Protein AF-B4Z9B8-F1 (afdb_monomer_lite)

Radius of gyration: 15.55 Å; chains: 1; bounding box: 27×19×51 Å

pLDDT: mean 95.01, std 4.75, range [70.06, 98.5]

InterPro domains:
  IPR015348 Clathrin, heavy chain, linker, core motif [PF09268] (18-41)
  IPR016024 Armadillo-type fold [SSF48371] (19-58)
  IPR016025 Clathrin heavy chain, N-terminal [G3DSA:2.130.10.110] (1-51)

Structure (mmCIF, N/CA/C/O backbone):
data_AF-B4Z9B8-F1
#
_entry.id   AF-B4Z9B8-F1
#
loop_
_atom_site.group_PDB
_atom_site.id
_atom_site.type_symbol
_atom_site.label_atom_id
_atom_site.label_alt_id
_atom_site.label_comp_id
_atom_site.label_asym_id
_atom_site.label_entity_id
_atom_site.label_seq_id
_atom_site.pdbx_PDB_ins_code
_atom_site.Cartn_x
_atom_site.Cartn_y
_atom_site.Cartn_z
_at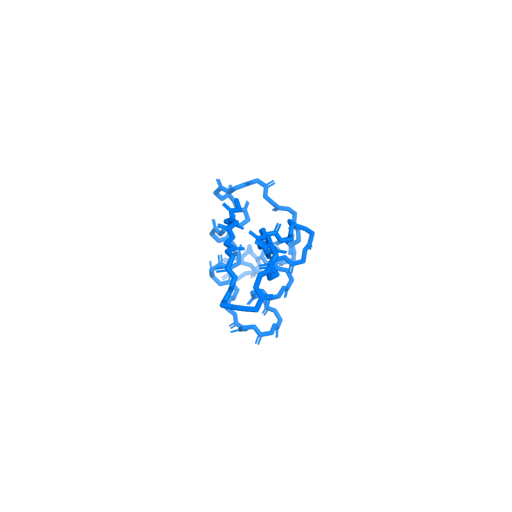om_site.occupancy
_atom_site.B_iso_or_equiv
_atom_site.auth_seq_id
_atom_site.auth_comp_id
_atom_site.auth_asym_id
_atom_site.auth_atom_id
_atom_site.pdbx_PDB_model_num
ATOM 1 N N . GLY A 1 1 ? 8.526 6.286 -6.002 1.00 93.88 1 GLY A N 1
ATOM 2 C CA . GLY A 1 1 ? 8.206 5.422 -7.157 1.00 93.88 1 GLY A CA 1
ATOM 3 C C . GLY A 1 1 ? 9.480 4.897 -7.784 1.00 93.88 1 GLY A C 1
ATOM 4 O O . GLY A 1 1 ? 10.558 5.256 -7.326 1.00 93.88 1 GLY A O 1
ATOM 5 N N . ILE A 1 2 ? 9.350 4.065 -8.812 1.00 97.75 2 ILE A N 1
ATOM 6 C CA . ILE A 1 2 ? 10.451 3.536 -9.624 1.00 97.75 2 ILE A CA 1
ATOM 7 C C . ILE A 1 2 ? 10.127 3.719 -11.109 1.00 97.75 2 ILE A C 1
ATOM 9 O O . ILE A 1 2 ? 8.964 3.651 -11.503 1.00 97.75 2 ILE A O 1
ATOM 13 N N . ILE A 1 3 ? 11.156 3.939 -11.925 1.00 97.94 3 ILE A N 1
ATOM 14 C CA . ILE A 1 3 ? 11.044 4.061 -13.382 1.00 97.94 3 ILE A CA 1
ATOM 15 C C . ILE A 1 3 ? 12.001 3.051 -14.012 1.00 97.94 3 ILE A C 1
ATOM 17 O O . ILE A 1 3 ? 13.121 2.877 -13.532 1.00 97.94 3 ILE A O 1
ATOM 21 N N . GLY A 1 4 ? 11.566 2.380 -15.075 1.00 98.25 4 GLY A N 1
ATOM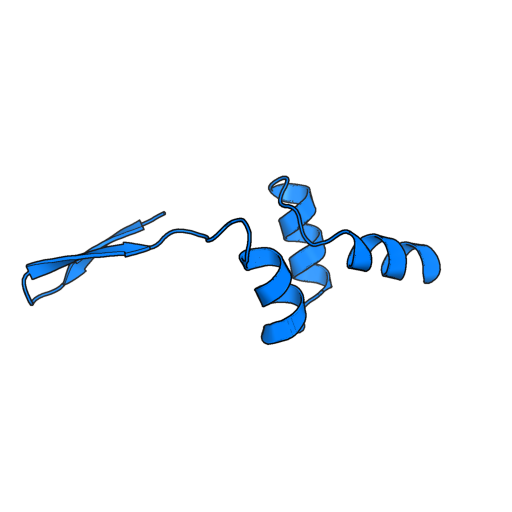 22 C CA . GLY A 1 4 ? 12.367 1.391 -15.788 1.00 98.25 4 GLY A CA 1
ATOM 23 C C . GLY A 1 4 ? 12.043 1.332 -17.276 1.00 98.25 4 GLY A C 1
ATOM 24 O O . GLY A 1 4 ? 10.989 1.780 -17.719 1.00 98.25 4 GLY A O 1
ATOM 25 N N . VAL A 1 5 ? 12.963 0.760 -18.051 1.00 98.31 5 VAL A N 1
ATOM 26 C CA . VAL A 1 5 ? 12.805 0.553 -19.496 1.00 98.31 5 VAL A CA 1
ATOM 27 C C . VAL A 1 5 ? 12.911 -0.937 -19.795 1.00 98.31 5 VAL A C 1
ATOM 29 O O . VAL A 1 5 ? 13.831 -1.602 -19.318 1.00 98.31 5 VAL A O 1
ATOM 32 N N . ASN A 1 6 ? 11.974 -1.483 -20.571 1.00 98.00 6 ASN A N 1
ATOM 33 C CA . ASN A 1 6 ? 12.030 -2.888 -20.985 1.00 98.00 6 ASN A CA 1
ATOM 34 C C . ASN A 1 6 ? 12.755 -3.065 -22.336 1.00 98.00 6 ASN A C 1
ATOM 36 O O . ASN A 1 6 ? 12.999 -2.106 -23.062 1.00 98.00 6 ASN A O 1
ATOM 40 N N . ARG A 1 7 ? 13.075 -4.311 -22.722 1.00 98.25 7 ARG A N 1
ATOM 41 C CA . ARG A 1 7 ? 13.776 -4.609 -23.994 1.00 98.25 7 ARG A CA 1
ATOM 42 C C . ARG A 1 7 ? 12.990 -4.221 -25.257 1.00 98.25 7 ARG A C 1
ATOM 44 O O . ARG A 1 7 ? 13.575 -4.182 -26.331 1.00 98.25 7 ARG A O 1
ATOM 51 N N . LYS A 1 8 ? 11.683 -3.945 -25.139 1.00 98.25 8 LYS A N 1
ATOM 52 C CA . LYS A 1 8 ? 10.844 -3.422 -26.232 1.00 98.25 8 LYS A CA 1
ATOM 53 C C . LYS A 1 8 ? 10.932 -1.893 -26.360 1.00 98.25 8 LYS A C 1
ATOM 55 O O . LYS A 1 8 ? 10.270 -1.331 -27.222 1.00 98.25 8 LYS A O 1
ATOM 60 N N . GLY A 1 9 ? 11.701 -1.225 -25.497 1.00 97.88 9 GLY A N 1
ATOM 61 C CA . GLY A 1 9 ? 11.831 0.231 -25.468 1.00 97.88 9 GLY A CA 1
ATOM 62 C C . GLY A 1 9 ? 10.681 0.956 -24.764 1.00 97.88 9 GLY A C 1
ATOM 63 O O . GLY A 1 9 ? 10.607 2.177 -24.847 1.00 97.88 9 GLY A O 1
ATOM 64 N N . GLN A 1 10 ? 9.779 0.249 -24.069 1.00 98.50 10 GLN A N 1
ATOM 65 C CA . GLN A 1 10 ? 8.711 0.899 -23.303 1.00 98.50 10 GLN A CA 1
ATOM 66 C C . GLN A 1 10 ? 9.279 1.483 -22.009 1.00 98.50 10 GLN A C 1
ATOM 68 O O . GLN A 1 10 ? 9.959 0.774 -21.262 1.00 98.50 10 GLN A O 1
ATOM 73 N N . VAL A 1 11 ? 8.953 2.746 -21.730 1.00 98.12 11 VAL A N 1
ATOM 74 C CA . VAL A 1 11 ? 9.231 3.401 -20.447 1.00 98.12 11 VAL A CA 1
ATOM 75 C C . VAL A 1 11 ? 8.060 3.132 -19.508 1.00 98.12 11 VAL A C 1
ATOM 77 O O . VAL A 1 11 ? 6.917 3.461 -19.819 1.00 98.12 11 VAL A O 1
ATOM 80 N N . LEU A 1 12 ? 8.344 2.501 -18.374 1.00 98.25 12 LEU A N 1
ATOM 81 C CA . LEU A 1 12 ? 7.369 2.093 -17.369 1.00 98.25 12 LEU A CA 1
ATOM 82 C C . LEU A 1 12 ? 7.649 2.850 -16.072 1.00 98.25 12 LEU A C 1
ATOM 84 O O . LEU A 1 12 ? 8.801 2.969 -15.654 1.00 98.25 12 LEU A O 1
ATOM 88 N N . SER A 1 13 ? 6.593 3.328 -15.422 1.00 98.00 13 SER A N 1
ATOM 89 C CA . SER A 1 13 ? 6.656 3.956 -14.103 1.00 98.00 13 SER A CA 1
ATOM 90 C C . SER A 1 13 ? 5.705 3.234 -1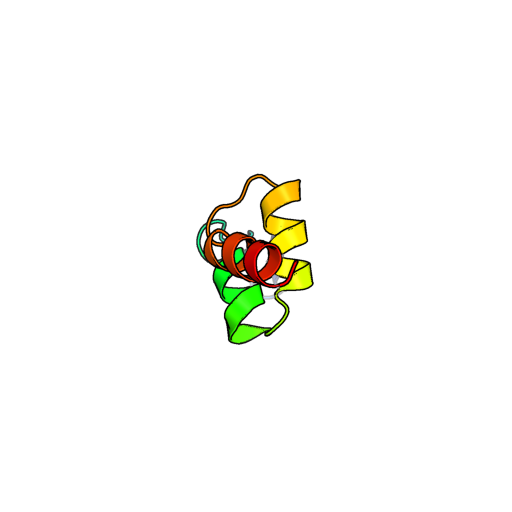3.163 1.00 98.00 13 SER A C 1
ATOM 92 O O . SER A 1 13 ? 4.586 2.899 -13.549 1.00 98.00 13 SER A O 1
ATOM 94 N N . VAL A 1 14 ? 6.161 2.984 -11.940 1.00 98.12 14 VAL A N 1
ATOM 95 C CA . VAL A 1 14 ? 5.357 2.383 -10.875 1.00 98.12 14 VAL A CA 1
ATOM 96 C C . VAL A 1 14 ? 5.502 3.233 -9.621 1.00 98.12 14 VAL A C 1
ATOM 98 O O . VAL A 1 14 ? 6.609 3.504 -9.144 1.00 98.12 14 VAL A O 1
ATOM 101 N N . CYS A 1 15 ? 4.377 3.645 -9.054 1.00 97.69 15 CYS A N 1
ATOM 102 C CA . CYS A 1 15 ? 4.306 4.340 -7.776 1.00 97.69 15 CYS A CA 1
ATOM 103 C C . CYS A 1 15 ? 3.256 3.695 -6.872 1.00 97.69 15 CYS A C 1
ATOM 105 O O . CYS A 1 15 ? 2.468 2.860 -7.309 1.00 97.69 15 CYS A O 1
ATOM 107 N N . VAL A 1 16 ? 3.309 4.047 -5.589 1.00 97.12 16 VAL A N 1
ATOM 108 C CA . VAL A 1 16 ? 2.258 3.680 -4.640 1.00 97.12 16 VAL A CA 1
ATOM 109 C C . VAL A 1 16 ? 1.040 4.542 -4.953 1.00 97.12 16 VAL A C 1
ATOM 111 O O . VAL A 1 16 ? 1.193 5.741 -5.164 1.00 97.12 16 VAL A O 1
ATOM 114 N N . GLU A 1 17 ? -0.136 3.922 -4.988 1.00 97.38 17 GLU A N 1
ATOM 115 C CA . GLU A 1 17 ? -1.417 4.625 -5.052 1.00 97.38 17 GLU A CA 1
ATOM 116 C C . GLU A 1 17 ? -1.880 4.921 -3.622 1.00 97.38 17 GLU A C 1
ATOM 118 O O . GLU A 1 17 ? -2.291 4.007 -2.901 1.00 97.38 17 GLU A O 1
ATOM 123 N N . GLU A 1 18 ? -1.737 6.172 -3.189 1.00 96.00 18 GLU A N 1
ATOM 124 C CA . GLU A 1 18 ? -1.911 6.573 -1.787 1.00 96.00 18 GLU A CA 1
ATOM 125 C C . GLU A 1 18 ? -3.349 6.379 -1.293 1.00 96.00 18 GLU A C 1
ATOM 127 O O . GLU A 1 18 ? -3.542 6.002 -0.137 1.00 96.00 18 GLU A O 1
ATOM 132 N N . GLU A 1 19 ? -4.346 6.528 -2.169 1.00 96.25 19 GLU A N 1
ATOM 133 C CA . GLU A 1 19 ? -5.759 6.354 -1.809 1.00 96.25 19 GLU A CA 1
ATOM 134 C C . GLU A 1 19 ? -6.153 4.877 -1.651 1.00 96.25 19 GLU A C 1
ATOM 136 O O . GLU A 1 19 ? -7.034 4.535 -0.863 1.00 96.25 19 GLU A O 1
ATOM 141 N N . ASN A 1 20 ? -5.485 3.975 -2.378 1.00 97.00 20 ASN A N 1
ATOM 142 C CA . ASN A 1 20 ? -5.900 2.572 -2.477 1.00 97.00 20 ASN A CA 1
ATOM 143 C C . ASN A 1 20 ? -4.977 1.592 -1.750 1.00 97.00 20 ASN A C 1
ATOM 145 O O . ASN A 1 20 ? -5.383 0.458 -1.490 1.00 97.00 20 ASN A O 1
ATOM 149 N N . ILE A 1 21 ? -3.754 1.991 -1.389 1.00 98.00 21 ILE A N 1
ATOM 150 C CA . ILE A 1 21 ? -2.789 1.083 -0.758 1.00 98.00 21 ILE A CA 1
ATOM 151 C C . ILE A 1 21 ? -3.293 0.542 0.588 1.00 98.00 21 ILE A C 1
ATOM 153 O O . ILE A 1 21 ? -3.157 -0.653 0.852 1.00 98.00 21 ILE A O 1
ATOM 157 N N . ILE A 1 22 ? -3.929 1.375 1.419 1.00 98.06 22 ILE A N 1
ATOM 158 C CA . ILE A 1 22 ? -4.455 0.949 2.724 1.00 98.06 22 ILE A CA 1
ATOM 159 C C . ILE A 1 22 ? -5.691 0.039 2.571 1.00 98.06 22 ILE A C 1
ATOM 161 O O . ILE A 1 22 ? -5.674 -1.062 3.141 1.00 98.06 22 ILE A O 1
ATOM 165 N N . PRO A 1 23 ? -6.717 0.388 1.763 1.00 96.94 23 PRO A N 1
ATOM 166 C CA . PRO A 1 23 ? -7.819 -0.526 1.456 1.00 96.94 23 PRO A CA 1
ATOM 167 C C . PRO A 1 23 ? -7.359 -1.861 0.861 1.00 96.94 23 PRO A C 1
ATOM 169 O O . PRO A 1 23 ? -7.877 -2.915 1.234 1.00 96.94 23 PRO A O 1
ATOM 172 N N . TYR A 1 24 ? -6.360 -1.842 -0.026 1.00 98.00 24 TYR A N 1
ATOM 173 C CA . TYR A 1 24 ? -5.818 -3.050 -0.644 1.00 98.00 24 TYR A CA 1
ATOM 174 C C . TYR A 1 24 ? -5.161 -3.972 0.389 1.00 98.00 24 TYR A C 1
ATOM 176 O O . TYR A 1 24 ? -5.465 -5.166 0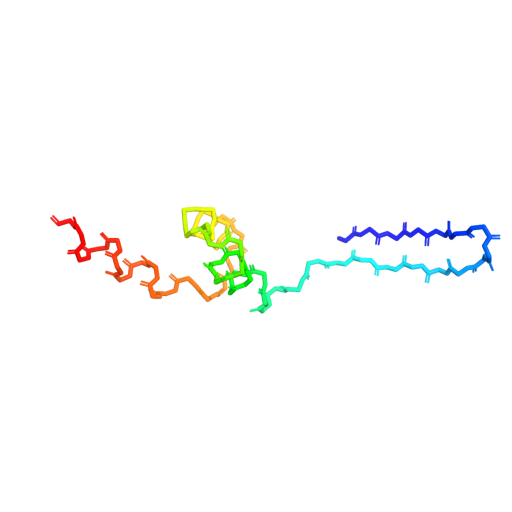.441 1.00 98.00 24 TYR A O 1
ATOM 184 N N . ILE A 1 25 ? -4.300 -3.428 1.257 1.00 97.94 25 ILE A N 1
ATOM 185 C CA . ILE A 1 25 ? -3.651 -4.217 2.313 1.00 97.94 25 ILE A CA 1
ATOM 186 C C . ILE A 1 25 ? -4.697 -4.783 3.289 1.00 97.94 25 ILE A C 1
ATOM 188 O O . ILE A 1 25 ? -4.583 -5.929 3.727 1.00 97.94 25 ILE A O 1
ATOM 192 N N . THR A 1 26 ? -5.738 -4.008 3.597 1.00 96.62 26 THR A N 1
ATOM 193 C CA . THR A 1 26 ? -6.785 -4.396 4.551 1.00 96.62 26 THR A CA 1
ATOM 194 C C . THR A 1 26 ? -7.697 -5.491 4.006 1.00 96.62 26 THR A C 1
ATOM 196 O O . THR A 1 26 ? -7.924 -6.488 4.686 1.00 96.62 26 THR A O 1
ATOM 199 N N . ASN A 1 27 ? -8.207 -5.328 2.783 1.00 96.44 27 ASN A N 1
ATOM 200 C CA . ASN A 1 27 ? -9.295 -6.157 2.260 1.00 96.44 27 ASN A CA 1
ATOM 201 C C . ASN A 1 27 ? -8.813 -7.258 1.310 1.00 96.44 27 ASN A C 1
ATOM 203 O O . ASN A 1 27 ? -9.360 -8.358 1.330 1.00 96.44 27 ASN A O 1
ATOM 207 N N . VAL A 1 28 ? -7.792 -6.979 0.490 1.00 98.00 28 VAL A N 1
ATOM 208 C CA . VAL A 1 28 ? -7.283 -7.935 -0.509 1.00 98.00 28 VAL A CA 1
ATOM 209 C C . VAL A 1 28 ? -6.188 -8.803 0.091 1.00 98.00 28 VAL A C 1
ATOM 211 O O . VAL A 1 28 ? -6.272 -10.025 0.032 1.00 98.00 28 VAL A O 1
ATOM 214 N N . LEU A 1 29 ? -5.178 -8.187 0.713 1.00 97.94 29 LEU A N 1
ATOM 215 C CA . LEU A 1 29 ? -4.126 -8.936 1.413 1.00 97.94 29 LEU A CA 1
ATOM 216 C C . LEU A 1 29 ? -4.570 -9.456 2.784 1.00 97.94 29 LEU A C 1
ATOM 218 O O . LEU A 1 29 ? -3.847 -10.254 3.377 1.00 97.94 29 LEU A O 1
ATOM 222 N N . GLN A 1 30 ? -5.720 -8.997 3.289 1.00 97.00 30 GLN A N 1
ATOM 223 C CA . GLN A 1 30 ? -6.270 -9.390 4.589 1.00 97.00 30 GLN A CA 1
ATOM 224 C C . GLN A 1 30 ? -5.262 -9.221 5.737 1.00 97.00 30 GLN A C 1
ATOM 226 O O . GLN A 1 30 ? -5.178 -10.048 6.643 1.00 97.00 30 GLN A O 1
ATOM 231 N N . ASN A 1 31 ? -4.483 -8.133 5.703 1.00 97.19 31 ASN A N 1
ATOM 232 C CA . ASN A 1 31 ? -3.437 -7.853 6.685 1.00 97.19 31 ASN A CA 1
ATOM 233 C C . ASN A 1 31 ? -3.682 -6.512 7.409 1.00 97.19 31 ASN A C 1
ATOM 235 O O . ASN A 1 31 ? -3.001 -5.516 7.141 1.00 97.19 31 ASN A O 1
ATOM 239 N N . PRO A 1 32 ? -4.650 -6.463 8.342 1.00 94.94 32 PRO A N 1
ATOM 240 C CA . PRO A 1 32 ? -5.029 -5.228 9.030 1.00 94.94 32 PRO A CA 1
ATOM 241 C C . PRO A 1 32 ? -3.911 -4.653 9.915 1.00 94.94 32 PRO A C 1
ATOM 243 O O . PRO A 1 32 ? -3.812 -3.436 10.062 1.00 94.94 32 PRO A O 1
ATOM 246 N N . ASP A 1 33 ? -3.029 -5.489 10.474 1.00 95.25 33 ASP A N 1
ATOM 247 C CA . ASP A 1 33 ? -1.895 -5.012 11.278 1.00 95.25 33 ASP A CA 1
ATOM 248 C C . ASP A 1 33 ? -0.863 -4.256 10.432 1.00 95.25 33 ASP A C 1
ATOM 250 O O . ASP A 1 33 ? -0.339 -3.222 10.862 1.00 95.25 33 ASP A O 1
ATOM 254 N N . LEU A 1 34 ? -0.578 -4.742 9.218 1.00 96.94 34 LEU A N 1
ATOM 255 C CA . LEU A 1 34 ? 0.285 -4.037 8.274 1.00 96.94 34 LEU A CA 1
ATOM 256 C C . LEU A 1 34 ? -0.369 -2.741 7.790 1.00 96.94 34 LEU A C 1
ATOM 258 O O . LEU A 1 34 ? 0.305 -1.710 7.772 1.00 96.94 34 LEU A O 1
ATOM 262 N N . ALA A 1 35 ? -1.659 -2.780 7.444 1.00 97.00 35 ALA A N 1
ATOM 263 C CA . ALA A 1 35 ? -2.411 -1.602 7.013 1.00 97.00 35 ALA A CA 1
ATOM 264 C C . ALA A 1 35 ? -2.353 -0.489 8.069 1.00 97.00 35 ALA A C 1
ATOM 266 O O . ALA A 1 35 ? -1.985 0.640 7.753 1.00 97.00 35 ALA A O 1
ATOM 267 N N . LEU A 1 36 ? -2.592 -0.828 9.340 1.00 95.75 36 LEU A N 1
ATOM 268 C CA . LEU A 1 36 ? -2.533 0.123 10.450 1.00 95.75 36 LEU A CA 1
ATOM 269 C C . LEU A 1 36 ? -1.132 0.734 10.619 1.00 95.75 36 LEU A C 1
ATOM 271 O O . LEU A 1 36 ? -0.985 1.952 10.710 1.00 95.75 36 LEU A O 1
ATOM 275 N N . ARG A 1 37 ? -0.080 -0.099 10.627 1.00 96.19 37 ARG A N 1
ATOM 276 C CA . ARG A 1 37 ? 1.309 0.382 10.755 1.00 96.19 37 ARG A CA 1
ATOM 277 C C . ARG A 1 37 ? 1.715 1.276 9.586 1.00 96.19 37 ARG A C 1
ATOM 279 O O . ARG A 1 37 ? 2.431 2.255 9.787 1.00 96.19 37 ARG A O 1
ATOM 286 N N . MET A 1 38 ? 1.291 0.932 8.373 1.00 97.06 38 MET A N 1
ATOM 287 C CA . MET A 1 38 ? 1.634 1.675 7.166 1.00 97.06 38 MET A CA 1
ATOM 288 C C . MET A 1 38 ? 0.884 3.008 7.084 1.00 97.06 38 MET A C 1
ATOM 290 O O . MET A 1 38 ? 1.515 4.006 6.736 1.00 97.06 38 MET A O 1
ATOM 294 N N . ALA A 1 39 ? -0.394 3.038 7.473 1.00 96.62 39 ALA A N 1
ATOM 295 C CA . ALA A 1 39 ? -1.203 4.253 7.547 1.00 96.62 39 ALA A CA 1
ATOM 296 C C . ALA A 1 39 ? -0.610 5.272 8.527 1.00 96.62 39 ALA A C 1
ATOM 298 O O . ALA A 1 39 ? -0.324 6.401 8.138 1.00 96.62 39 ALA A O 1
ATOM 299 N N . VAL A 1 40 ? -0.302 4.850 9.761 1.00 95.69 40 VAL A N 1
ATOM 300 C CA . VAL A 1 40 ? 0.299 5.729 10.783 1.00 95.69 40 VAL A CA 1
ATOM 301 C C . VAL A 1 40 ? 1.658 6.251 10.351 1.00 95.69 40 VAL A C 1
ATOM 303 O O . VAL A 1 40 ? 1.927 7.445 10.435 1.00 95.69 40 VAL A O 1
ATOM 306 N N . ARG A 1 41 ? 2.540 5.354 9.898 1.00 97.19 41 ARG A N 1
ATOM 307 C CA . ARG A 1 41 ? 3.932 5.715 9.618 1.00 97.19 41 ARG A CA 1
ATOM 308 C C . ARG A 1 41 ? 4.063 6.693 8.453 1.00 97.19 41 ARG A C 1
ATOM 310 O O . ARG A 1 41 ? 5.001 7.481 8.446 1.00 97.19 41 ARG A O 1
ATOM 317 N N . ASN A 1 42 ? 3.171 6.609 7.469 1.00 96.94 42 ASN A N 1
ATOM 318 C CA . ASN A 1 42 ? 3.250 7.413 6.250 1.00 96.94 42 ASN A CA 1
ATOM 319 C C . ASN A 1 42 ? 2.132 8.461 6.148 1.00 96.94 42 ASN A C 1
ATOM 321 O O . ASN A 1 42 ? 2.009 9.087 5.104 1.00 96.94 42 ASN A O 1
ATOM 325 N N . ASN A 1 43 ? 1.338 8.653 7.210 1.00 94.62 43 ASN A N 1
ATOM 326 C CA . ASN A 1 43 ? 0.211 9.588 7.244 1.00 94.62 43 ASN A CA 1
ATOM 327 C C . ASN A 1 43 ? -0.800 9.371 6.095 1.00 94.62 43 ASN A C 1
ATOM 329 O O . ASN A 1 43 ? -1.223 10.324 5.445 1.00 94.62 43 ASN A O 1
ATOM 333 N N . LEU A 1 44 ? -1.153 8.107 5.832 1.00 96.12 44 LEU A N 1
ATOM 334 C CA . LEU A 1 44 ? -2.104 7.716 4.783 1.00 96.12 44 LEU A CA 1
ATOM 335 C C . LEU A 1 44 ? -3.498 7.467 5.375 1.00 96.12 44 LEU A C 1
ATOM 337 O O . LEU A 1 44 ? -3.619 6.883 6.455 1.00 96.12 44 LEU A O 1
ATOM 341 N N . ALA A 1 45 ? -4.536 7.875 4.645 1.00 94.44 45 ALA A N 1
ATOM 342 C CA . ALA A 1 45 ? -5.937 7.668 5.016 1.00 94.44 45 ALA A CA 1
ATOM 343 C C . ALA A 1 45 ? -6.408 6.219 4.766 1.00 94.44 45 ALA A C 1
ATOM 345 O O . ALA A 1 45 ? -5.722 5.429 4.112 1.00 94.44 45 ALA A O 1
ATOM 346 N N . GLY A 1 46 ? -7.592 5.862 5.276 1.00 90.69 46 GLY A N 1
ATOM 347 C CA . GLY A 1 46 ? -8.249 4.577 4.993 1.00 90.69 46 GLY A CA 1
ATOM 348 C C . GLY A 1 46 ? -8.059 3.497 6.063 1.00 90.69 46 GLY A C 1
ATOM 349 O O . GLY A 1 46 ? -8.428 2.342 5.843 1.00 90.69 46 GLY A O 1
ATOM 350 N N . ALA A 1 47 ? -7.470 3.842 7.214 1.00 93.06 47 ALA A N 1
ATOM 351 C CA . ALA A 1 47 ? -7.302 2.945 8.365 1.00 93.06 47 ALA A CA 1
ATOM 352 C C . ALA A 1 47 ? -8.233 3.282 9.548 1.00 93.06 47 ALA A C 1
ATOM 354 O O . ALA A 1 47 ? -8.089 2.704 10.625 1.00 93.06 47 ALA A O 1
ATOM 355 N N . GLU A 1 48 ? -9.184 4.201 9.381 1.00 91.88 48 GLU A N 1
ATOM 356 C CA . GLU A 1 48 ? -10.038 4.740 10.449 1.00 91.88 48 GLU A CA 1
ATOM 357 C C . GLU A 1 48 ? -10.853 3.632 11.132 1.00 91.88 48 GLU A C 1
ATOM 359 O O . GLU A 1 48 ? -10.911 3.546 12.360 1.00 91.88 48 GLU A O 1
ATOM 364 N N . GLU A 1 49 ? -11.418 2.716 10.342 1.00 89.81 49 GLU A N 1
ATOM 365 C CA . GLU A 1 49 ? -12.175 1.580 10.873 1.00 89.81 49 GLU A CA 1
ATOM 366 C C . GLU A 1 49 ? -11.277 0.602 11.651 1.00 89.81 49 GLU A C 1
ATOM 368 O O . GLU A 1 49 ? -11.693 0.036 12.665 1.00 89.81 49 GLU A O 1
ATOM 373 N N . LEU A 1 50 ? -10.019 0.428 11.229 1.00 88.75 50 LEU A N 1
ATOM 374 C CA . LEU A 1 50 ? -9.062 -0.440 11.921 1.00 88.75 50 LEU A CA 1
ATOM 375 C C . LEU A 1 50 ? -8.716 0.101 13.310 1.00 88.75 50 LEU A C 1
ATOM 377 O O . LEU A 1 50 ? -8.593 -0.682 14.254 1.00 88.75 50 LEU A O 1
ATOM 381 N N . PHE A 1 51 ? -8.612 1.424 13.453 1.00 87.94 51 PHE A N 1
ATOM 382 C CA . PHE A 1 51 ? -8.446 2.062 14.757 1.00 87.94 51 PHE A CA 1
ATOM 383 C C . PHE A 1 51 ? -9.646 1.828 15.666 1.00 87.94 51 PHE A C 1
ATOM 385 O O . PHE A 1 51 ? -9.459 1.403 16.805 1.00 87.94 51 PHE A O 1
ATOM 392 N N . ALA A 1 52 ? -10.864 2.045 15.161 1.00 90.19 52 ALA A N 1
ATOM 393 C CA . ALA A 1 52 ? -12.084 1.818 15.934 1.00 90.19 52 ALA A CA 1
ATOM 394 C C . ALA A 1 52 ? -12.193 0.358 16.402 1.00 90.19 52 ALA A C 1
ATOM 396 O O . ALA A 1 52 ? -12.470 0.094 17.571 1.00 90.19 52 ALA A O 1
ATOM 397 N N . ARG A 1 53 ? -11.897 -0.605 15.519 1.00 88.88 53 ARG A N 1
ATOM 398 C CA . ARG A 1 53 ? -11.894 -2.035 15.861 1.00 88.88 53 ARG A CA 1
ATOM 399 C C . ARG A 1 53 ? -10.852 -2.380 16.925 1.00 88.88 53 ARG A C 1
ATOM 401 O O . ARG A 1 53 ? -11.176 -3.116 17.849 1.00 88.88 53 ARG A O 1
ATOM 408 N N . LYS A 1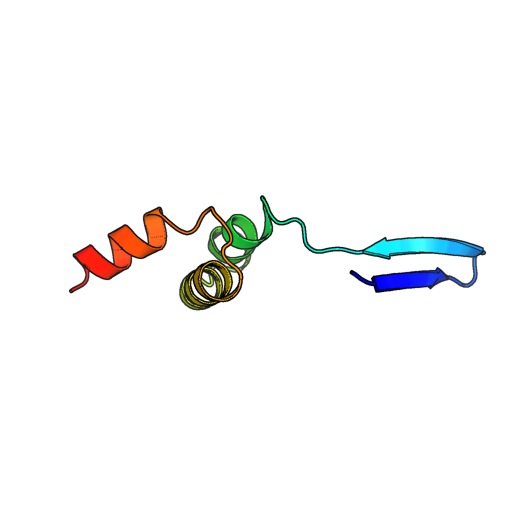 54 ? -9.622 -1.856 16.821 1.00 85.62 54 LYS A N 1
ATOM 409 C CA . LYS A 1 54 ? -8.584 -2.082 17.843 1.00 85.62 54 LYS A CA 1
ATOM 410 C C . LYS A 1 54 ? -8.945 -1.451 19.179 1.00 85.62 54 LYS A C 1
ATOM 412 O O . LYS A 1 54 ? -8.698 -2.072 20.202 1.00 85.62 54 LYS A O 1
ATOM 417 N N . PHE A 1 55 ? -9.524 -0.254 19.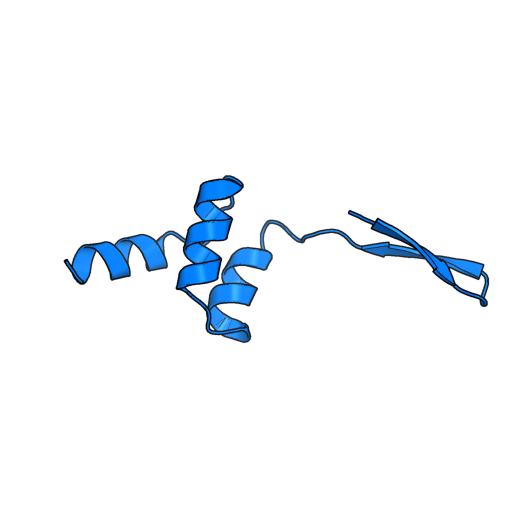167 1.00 90.12 55 PHE A N 1
ATOM 418 C CA . PHE A 1 55 ? -9.972 0.412 20.383 1.00 90.12 55 PHE A CA 1
ATOM 419 C C . PHE A 1 55 ? -11.084 -0.376 21.085 1.00 90.12 55 PHE A C 1
ATOM 421 O O . PHE A 1 55 ? -10.991 -0.604 22.278 1.00 90.12 55 PHE A O 1
ATOM 428 N N . ASN A 1 56 ? -12.084 -0.861 20.344 1.00 90.88 56 ASN A N 1
ATOM 429 C CA . ASN A 1 56 ? -13.182 -1.658 20.907 1.00 90.88 56 ASN A CA 1
ATOM 430 C C . ASN A 1 56 ? -12.759 -3.062 21.379 1.00 90.88 56 ASN A C 1
ATOM 432 O O . ASN A 1 56 ? -13.540 -3.742 22.038 1.00 90.88 56 ASN A O 1
ATOM 436 N N . ALA A 1 57 ? -11.574 -3.527 20.978 1.00 85.12 57 ALA A N 1
ATOM 437 C CA . ALA A 1 57 ? -11.003 -4.796 21.420 1.00 85.12 57 ALA A CA 1
ATOM 438 C C . ALA A 1 57 ? -10.154 -4.665 22.702 1.00 85.12 57 ALA A C 1
ATOM 440 O O . ALA A 1 57 ? -9.651 -5.681 23.186 1.00 85.12 57 ALA A O 1
ATOM 441 N N . LEU A 1 58 ? -9.964 -3.439 23.206 1.00 70.06 58 LEU A N 1
ATOM 442 C CA . LEU A 1 58 ? -9.351 -3.131 24.503 1.00 70.06 58 LEU A CA 1
ATOM 443 C C . LEU A 1 58 ? -10.425 -3.054 25.593 1.00 70.06 58 LEU A C 1
ATOM 445 O O . LEU A 1 58 ? -10.093 -3.450 26.732 1.00 70.06 58 LEU A O 1
#

Sequence (58 aa):
GIIGVNRKGQVLSVCVEEENIIPYITNVLQNPDLALRMAVRNNLAGAEELFARKFNAL

Organism: NCBI:txid3149988

Secondary structure (DSSP, 8-state):
-EEEE-TT--EEEE---TTTHHHIIIIIS--HHHHHHHHHHHT-SS-HHHHHHHHHT-

Foldseek 3Di:
DDWDADPVRDIDDDDDDLQCPLVCCCPVVVNLVVSVVVCVVVVGDDNVVVVVVVVVVD